Protein AF-A0A938T2D3-F1 (afdb_monomer_lite)

Radius of gyration: 16.87 Å; chains: 1; bounding box: 32×52×34 Å

Structure (mmCIF, N/CA/C/O backbone):
data_AF-A0A938T2D3-F1
#
_entry.id   AF-A0A938T2D3-F1
#
loop_
_atom_site.group_PDB
_atom_site.id
_atom_site.type_symbol
_atom_site.label_atom_id
_atom_site.label_alt_id
_atom_site.label_comp_id
_atom_site.label_asym_id
_atom_site.label_entity_id
_atom_site.label_seq_id
_atom_site.pdbx_PDB_ins_code
_atom_site.Cartn_x
_atom_site.Cartn_y
_atom_site.Cartn_z
_atom_site.occupancy
_atom_site.B_iso_or_equiv
_atom_site.auth_seq_id
_atom_site.auth_comp_id
_atom_site.auth_asym_id
_atom_site.auth_atom_id
_atom_site.pdbx_PDB_model_num
ATOM 1 N N . MET A 1 1 ? -2.917 -37.573 8.500 1.00 40.06 1 MET A N 1
ATOM 2 C CA . MET A 1 1 ? -3.631 -37.085 7.303 1.00 40.06 1 MET A CA 1
ATOM 3 C C . MET A 1 1 ? -2.843 -35.890 6.801 1.00 40.06 1 MET A C 1
ATOM 5 O O . MET A 1 1 ? -2.620 -34.967 7.569 1.00 40.06 1 MET A O 1
ATOM 9 N N . LEU A 1 2 ? -2.252 -36.052 5.623 1.00 45.06 2 LEU A N 1
ATOM 10 C CA . LEU A 1 2 ? -1.092 -35.325 5.109 1.00 45.06 2 LEU A CA 1
ATOM 11 C C . LEU A 1 2 ? -1.393 -33.843 4.848 1.00 45.06 2 LEU A C 1
ATOM 13 O O . LEU A 1 2 ? -2.353 -33.528 4.154 1.00 45.06 2 LEU A O 1
ATOM 17 N N . GLY A 1 3 ? -0.532 -32.966 5.357 1.00 50.25 3 GLY A N 1
ATOM 18 C CA . GLY A 1 3 ? -0.427 -31.563 4.962 1.00 50.25 3 GLY A CA 1
ATOM 19 C C . GLY A 1 3 ? 1.037 -31.264 4.677 1.00 50.25 3 GLY A C 1
ATOM 20 O O . GLY A 1 3 ? 1.701 -30.624 5.481 1.00 50.25 3 GLY A O 1
ATOM 21 N N . VAL A 1 4 ? 1.566 -31.843 3.597 1.00 55.41 4 VAL A N 1
ATOM 22 C CA . VAL A 1 4 ? 2.895 -31.490 3.091 1.00 55.41 4 VAL A CA 1
ATOM 23 C C . VAL A 1 4 ? 2.729 -30.136 2.415 1.00 55.41 4 VAL A C 1
ATOM 25 O O . VAL A 1 4 ? 2.082 -30.044 1.372 1.00 55.41 4 VAL A O 1
ATOM 28 N N . GLU A 1 5 ? 3.238 -29.082 3.045 1.00 59.62 5 GLU A N 1
ATOM 29 C CA . GLU A 1 5 ? 3.427 -27.798 2.381 1.00 59.62 5 GLU A CA 1
ATOM 30 C C . GLU A 1 5 ? 4.405 -28.047 1.229 1.00 59.62 5 GLU A C 1
ATOM 32 O O . GLU A 1 5 ? 5.548 -28.443 1.443 1.00 59.62 5 GLU A O 1
ATOM 37 N N . THR A 1 6 ? 3.930 -27.936 -0.009 1.00 60.62 6 THR A N 1
ATOM 38 C CA . THR A 1 6 ? 4.779 -28.077 -1.191 1.00 60.62 6 THR A CA 1
ATOM 39 C C . THR A 1 6 ? 5.772 -26.922 -1.204 1.00 60.62 6 THR A C 1
ATOM 41 O O . THR A 1 6 ? 5.412 -25.804 -1.577 1.00 60.62 6 THR A O 1
ATOM 44 N N . GLU A 1 7 ? 7.011 -27.178 -0.786 1.00 65.31 7 GLU A N 1
ATOM 45 C CA . GLU A 1 7 ? 8.132 -26.284 -1.052 1.00 65.31 7 GLU A CA 1
ATOM 46 C C . GLU A 1 7 ? 8.276 -26.166 -2.572 1.00 65.31 7 GLU A C 1
ATOM 48 O O . GLU A 1 7 ? 8.518 -27.150 -3.273 1.00 65.31 7 GLU A O 1
ATOM 53 N N . ALA A 1 8 ? 8.060 -24.964 -3.105 1.00 67.75 8 ALA A N 1
ATOM 54 C CA . ALA A 1 8 ? 8.346 -24.681 -4.501 1.00 67.75 8 ALA A CA 1
ATOM 55 C C . ALA A 1 8 ? 9.868 -24.708 -4.680 1.00 67.75 8 ALA A C 1
ATOM 57 O O . ALA A 1 8 ? 10.554 -23.724 -4.404 1.00 67.75 8 ALA A O 1
ATOM 58 N N . ILE A 1 9 ? 10.393 -25.857 -5.103 1.00 74.31 9 ILE A N 1
ATOM 59 C CA . ILE A 1 9 ? 11.797 -26.003 -5.478 1.00 74.31 9 ILE A CA 1
ATOM 60 C C . ILE A 1 9 ? 11.988 -25.210 -6.772 1.00 74.31 9 ILE A C 1
ATOM 62 O O . ILE A 1 9 ? 11.521 -25.596 -7.843 1.00 74.31 9 ILE A O 1
ATOM 66 N N . VAL A 1 10 ? 12.605 -24.039 -6.650 1.00 79.69 10 VAL A N 1
ATOM 67 C CA . VAL A 1 10 ? 12.992 -23.195 -7.780 1.00 79.69 10 VAL A CA 1
ATOM 68 C C . VAL A 1 10 ? 14.417 -23.552 -8.193 1.00 79.69 10 VAL A C 1
ATOM 70 O O . VAL A 1 10 ? 15.376 -23.106 -7.571 1.00 79.69 10 VAL A O 1
ATOM 73 N N . ASP A 1 11 ? 14.556 -24.349 -9.253 1.00 86.81 11 ASP A N 1
ATOM 74 C CA . ASP A 1 11 ? 15.868 -24.789 -9.757 1.00 86.81 11 ASP A CA 1
ATOM 75 C C . ASP A 1 11 ? 16.613 -23.696 -10.546 1.00 86.81 11 ASP A C 1
ATOM 77 O O . ASP A 1 11 ? 17.838 -23.727 -10.664 1.00 86.81 11 ASP A O 1
ATOM 81 N N . VAL A 1 12 ? 15.886 -22.719 -11.107 1.00 89.19 12 VAL A N 1
ATOM 82 C CA . VAL A 1 12 ? 16.447 -21.658 -11.959 1.00 89.19 12 VAL A CA 1
ATOM 83 C C . VAL A 1 12 ? 15.776 -20.316 -11.662 1.00 89.19 12 VAL A C 1
ATOM 85 O O . VAL A 1 12 ? 14.553 -20.196 -11.704 1.00 89.19 12 VAL A O 1
ATOM 88 N N . ALA A 1 13 ? 16.587 -19.281 -11.432 1.00 89.06 13 ALA A N 1
ATOM 89 C CA . ALA A 1 13 ? 16.149 -17.888 -11.356 1.00 89.06 13 ALA A CA 1
ATOM 90 C C . ALA A 1 13 ? 16.544 -17.144 -12.642 1.00 89.06 13 ALA A C 1
ATOM 92 O O . ALA A 1 13 ? 17.651 -17.313 -13.149 1.00 89.06 13 ALA A O 1
ATOM 93 N N . SER A 1 14 ? 15.647 -16.309 -13.172 1.00 90.25 14 SER A N 1
ATOM 94 C CA . SER A 1 14 ? 15.906 -15.503 -14.372 1.00 90.25 14 SER A CA 1
ATOM 95 C C . SER A 1 14 ? 15.638 -14.025 -14.106 1.00 90.25 14 SER A C 1
ATOM 97 O O . SER A 1 14 ? 14.768 -13.681 -13.309 1.00 90.25 14 SER A O 1
ATOM 99 N N . ILE A 1 15 ? 16.394 -13.157 -14.776 1.00 94.31 15 ILE A N 1
ATOM 100 C CA . ILE A 1 15 ? 16.259 -11.701 -14.700 1.00 94.31 15 ILE A CA 1
ATOM 101 C C . ILE A 1 15 ? 16.039 -11.144 -16.105 1.00 94.31 15 ILE A C 1
ATOM 103 O O . ILE A 1 15 ? 16.647 -11.607 -17.072 1.00 94.31 15 ILE A O 1
ATOM 107 N N . LYS A 1 16 ? 15.137 -10.172 -16.227 1.00 94.25 16 LYS A N 1
ATOM 108 C CA . LYS A 1 16 ? 14.802 -9.486 -17.480 1.00 94.25 16 LYS A CA 1
ATOM 109 C C . LYS A 1 16 ? 14.611 -7.999 -17.200 1.00 94.25 16 LYS A C 1
ATOM 111 O O . LYS A 1 16 ? 14.369 -7.612 -16.059 1.00 94.25 16 LYS A O 1
ATOM 116 N N . LEU A 1 17 ? 14.713 -7.179 -18.242 1.00 96.00 17 LEU A N 1
ATOM 117 C CA . LEU A 1 17 ? 14.318 -5.776 -18.158 1.00 96.00 17 LEU A CA 1
ATOM 118 C C . LEU A 1 17 ? 12.799 -5.693 -17.993 1.00 96.00 17 LEU A C 1
ATOM 120 O O . LEU A 1 17 ? 12.067 -6.331 -18.747 1.00 96.00 17 LEU A O 1
ATOM 124 N N . ALA A 1 18 ? 12.355 -4.919 -17.007 1.00 96.06 18 ALA A N 1
ATOM 125 C CA . ALA A 1 18 ? 10.944 -4.639 -16.788 1.00 96.06 18 ALA A CA 1
ATOM 126 C C . ALA A 1 18 ? 10.478 -3.549 -17.759 1.00 96.06 18 ALA A C 1
ATOM 128 O O . ALA A 1 18 ? 11.116 -2.496 -17.858 1.00 96.06 18 ALA A O 1
ATOM 129 N N . SER A 1 19 ? 9.378 -3.794 -18.464 1.00 96.69 19 SER A N 1
ATOM 130 C CA . SER A 1 19 ? 8.714 -2.766 -19.267 1.00 96.69 19 SER A CA 1
ATOM 131 C C . SER A 1 19 ? 7.929 -1.787 -18.374 1.00 96.69 19 SER A C 1
ATOM 133 O O . SER A 1 19 ? 7.586 -2.128 -17.236 1.00 96.69 19 SER A O 1
ATOM 135 N N . PRO A 1 20 ? 7.610 -0.567 -18.849 1.00 96.50 20 PRO A N 1
ATOM 136 C CA . PRO A 1 20 ? 6.709 0.338 -18.131 1.00 96.50 20 PRO A CA 1
ATOM 137 C C . PRO A 1 20 ? 5.356 -0.308 -17.797 1.00 96.50 20 PRO A C 1
ATOM 139 O O . PRO A 1 20 ? 4.779 -0.045 -16.741 1.00 96.50 20 PRO A O 1
ATOM 142 N N . GLU A 1 21 ? 4.848 -1.179 -18.668 1.00 95.69 21 GLU A N 1
ATOM 143 C CA . GLU A 1 21 ? 3.626 -1.953 -18.454 1.00 95.69 21 GLU A CA 1
ATOM 144 C C . GLU A 1 21 ? 3.782 -2.951 -17.299 1.00 95.69 21 GLU A C 1
ATOM 146 O O . GLU A 1 21 ? 2.891 -3.037 -16.450 1.00 95.69 21 GLU A O 1
ATOM 151 N N . ASP A 1 22 ? 4.927 -3.639 -17.211 1.00 95.69 22 ASP A N 1
ATOM 152 C CA . ASP A 1 22 ? 5.225 -4.559 -16.106 1.00 95.69 22 ASP A CA 1
ATOM 153 C C . ASP A 1 22 ? 5.247 -3.816 -14.765 1.00 95.69 22 ASP A C 1
ATOM 155 O O . ASP A 1 22 ? 4.594 -4.244 -13.811 1.00 95.69 22 ASP A O 1
ATOM 159 N N . ILE A 1 23 ? 5.917 -2.660 -14.704 1.00 95.88 23 ILE A N 1
ATOM 160 C CA . ILE A 1 23 ? 6.007 -1.838 -13.485 1.00 95.88 23 ILE A CA 1
ATOM 161 C C . ILE A 1 23 ? 4.612 -1.400 -13.018 1.00 95.88 23 ILE A C 1
ATOM 163 O O . ILE A 1 23 ? 4.303 -1.476 -11.825 1.00 95.88 23 ILE A O 1
ATOM 167 N N . ARG A 1 24 ? 3.739 -0.988 -13.947 1.00 95.00 24 ARG A N 1
ATOM 168 C CA . ARG A 1 24 ? 2.346 -0.636 -13.623 1.00 95.00 24 ARG A CA 1
ATOM 169 C C . ARG A 1 24 ? 1.541 -1.854 -13.168 1.00 95.00 24 ARG A C 1
ATOM 171 O O . ARG A 1 24 ? 0.738 -1.719 -12.251 1.00 95.00 24 ARG A O 1
ATOM 178 N N . SER A 1 25 ? 1.782 -3.033 -13.745 1.00 96.12 25 SER A N 1
ATOM 179 C CA . SER A 1 25 ? 1.085 -4.274 -13.371 1.00 96.12 25 SER A CA 1
ATOM 180 C C . SER A 1 25 ? 1.387 -4.741 -11.942 1.00 96.12 25 SER A C 1
ATOM 182 O O . SER A 1 25 ? 0.518 -5.298 -11.273 1.00 96.12 25 SER A O 1
ATOM 184 N N . TRP A 1 26 ? 2.598 -4.483 -11.446 1.00 95.06 26 TRP A N 1
ATOM 185 C CA . TRP A 1 26 ? 3.009 -4.810 -10.076 1.00 95.06 26 TRP A CA 1
ATOM 186 C C . TRP A 1 26 ? 2.496 -3.815 -9.038 1.00 95.06 26 TRP A C 1
ATOM 188 O O . TRP A 1 26 ? 2.519 -4.079 -7.832 1.00 95.06 26 TRP A O 1
ATOM 198 N N . SER A 1 27 ? 2.093 -2.640 -9.505 1.00 95.88 27 SER A N 1
ATOM 199 C CA . SER A 1 27 ? 1.787 -1.512 -8.657 1.00 95.88 27 SER A CA 1
ATOM 200 C C . SER A 1 27 ? 0.368 -1.566 -8.108 1.00 95.88 27 SER A C 1
ATOM 202 O O . SER A 1 27 ? -0.602 -1.784 -8.827 1.00 95.88 27 SER A O 1
ATOM 204 N N . PHE A 1 28 ? 0.235 -1.258 -6.822 1.00 95.88 28 PHE A N 1
ATOM 205 C CA . PHE A 1 28 ? -1.056 -1.084 -6.153 1.00 95.88 28 PHE A CA 1
ATOM 206 C C . PHE A 1 28 ? -1.542 0.372 -6.183 1.00 95.88 28 PHE A C 1
ATOM 208 O O . PHE A 1 28 ? -2.610 0.693 -5.656 1.00 95.88 28 PHE A O 1
ATOM 215 N N . GLY A 1 29 ? -0.760 1.274 -6.777 1.00 95.62 29 GLY A N 1
ATOM 216 C CA . GLY A 1 29 ? -1.118 2.675 -6.923 1.00 95.62 29 GLY A CA 1
ATOM 217 C C . GLY A 1 29 ? 0.078 3.595 -7.139 1.00 95.62 29 GLY A C 1
ATOM 218 O O . GLY A 1 29 ? 1.232 3.240 -6.904 1.00 95.62 29 GLY A O 1
ATOM 219 N N . GLU A 1 30 ? -0.240 4.803 -7.583 1.00 96.06 30 GLU A N 1
ATOM 220 C CA . GLU A 1 30 ? 0.719 5.862 -7.886 1.00 96.06 30 GLU A CA 1
ATOM 221 C C . GLU A 1 30 ? 1.018 6.713 -6.642 1.00 96.06 30 GLU A C 1
ATOM 223 O O . GLU A 1 30 ? 0.096 7.167 -5.946 1.00 96.06 30 GLU A O 1
ATOM 228 N N . VAL A 1 31 ? 2.300 6.960 -6.377 1.00 96.69 31 VAL A N 1
ATOM 229 C CA . VAL A 1 31 ? 2.751 7.919 -5.361 1.00 96.69 31 VAL A CA 1
ATOM 230 C C . VAL A 1 31 ? 2.929 9.283 -6.021 1.00 96.69 31 VAL A C 1
ATOM 232 O O . VAL A 1 31 ? 3.754 9.437 -6.912 1.00 96.69 31 VAL A O 1
ATOM 235 N N . LYS A 1 32 ? 2.162 10.278 -5.564 1.00 94.69 32 LYS A N 1
ATOM 236 C CA . LYS A 1 32 ? 2.150 11.630 -6.154 1.00 94.69 32 LYS A CA 1
ATOM 237 C C . LYS A 1 32 ? 2.902 12.659 -5.318 1.00 94.69 32 LYS A C 1
ATOM 239 O O . LYS A 1 32 ? 3.357 13.666 -5.845 1.00 94.69 32 LYS A O 1
ATOM 244 N N . ASN A 1 33 ? 2.989 12.429 -4.008 1.00 93.88 33 ASN A N 1
ATOM 245 C CA . ASN A 1 33 ? 3.537 13.387 -3.057 1.00 93.88 33 ASN A CA 1
ATOM 246 C C . ASN A 1 33 ? 4.804 12.820 -2.396 1.00 93.88 33 ASN A C 1
ATOM 248 O O . ASN A 1 33 ? 4.830 11.632 -2.066 1.00 93.88 33 ASN A O 1
ATOM 252 N N . PRO A 1 34 ? 5.816 13.660 -2.109 1.00 95.06 34 PRO A N 1
ATOM 253 C CA . PRO A 1 34 ? 7.013 13.241 -1.376 1.00 95.06 34 PRO A CA 1
ATOM 254 C C . PRO A 1 34 ? 6.766 13.068 0.134 1.00 95.06 34 PRO A C 1
ATOM 256 O O . PRO A 1 34 ? 7.633 12.581 0.856 1.00 95.06 34 PRO A O 1
ATOM 259 N N . GLU A 1 35 ? 5.591 13.472 0.621 1.00 94.88 35 GLU A N 1
ATOM 260 C CA . GLU A 1 35 ? 5.234 13.426 2.036 1.00 94.88 35 GLU A CA 1
ATOM 261 C C . GLU A 1 35 ? 5.252 11.998 2.596 1.00 94.88 35 GLU A C 1
ATOM 263 O O . GLU A 1 35 ? 4.879 11.027 1.930 1.00 94.88 35 GLU A O 1
ATOM 268 N N . THR A 1 36 ? 5.670 11.864 3.853 1.00 94.56 36 THR A N 1
ATOM 269 C CA . THR A 1 36 ? 5.852 10.562 4.508 1.00 94.56 36 THR A CA 1
ATOM 270 C C . THR A 1 36 ? 4.774 10.313 5.558 1.00 94.56 36 THR A C 1
ATOM 272 O O . THR A 1 36 ? 3.799 9.596 5.313 1.00 94.56 36 THR A O 1
ATOM 275 N N . ILE A 1 37 ? 4.944 10.906 6.734 1.00 94.69 37 ILE A N 1
ATOM 276 C CA . ILE A 1 37 ? 4.049 10.786 7.878 1.00 94.69 37 ILE A CA 1
ATOM 277 C C . ILE A 1 37 ? 3.799 12.159 8.486 1.00 94.69 37 ILE A C 1
ATOM 279 O O . ILE A 1 37 ? 4.663 13.034 8.501 1.00 94.69 37 ILE A O 1
ATOM 283 N N . ASN A 1 38 ? 2.616 12.326 9.056 1.00 93.88 38 ASN A N 1
ATOM 284 C CA . ASN A 1 38 ? 2.276 13.521 9.795 1.00 93.88 38 ASN A CA 1
ATOM 285 C C . ASN A 1 38 ? 3.060 13.595 11.114 1.00 93.88 38 ASN A C 1
ATOM 287 O O . ASN A 1 38 ? 2.981 12.678 11.932 1.00 93.88 38 ASN A O 1
ATOM 291 N N . TYR A 1 39 ? 3.724 14.716 11.385 1.00 92.94 39 TYR A N 1
ATOM 292 C CA . TYR A 1 39 ? 4.547 14.872 12.592 1.00 92.94 39 TYR A CA 1
ATOM 293 C C . TYR A 1 39 ? 3.763 14.853 13.917 1.00 92.94 39 TYR A C 1
ATOM 295 O O . TYR A 1 39 ? 4.339 14.539 14.953 1.00 92.94 39 TYR A O 1
ATOM 303 N N . ARG A 1 40 ? 2.463 15.196 13.920 1.00 94.56 40 ARG A N 1
ATOM 304 C CA . ARG A 1 40 ? 1.639 15.194 15.148 1.00 94.56 40 ARG A CA 1
ATOM 305 C C . ARG A 1 40 ? 0.926 13.873 15.363 1.00 94.56 40 ARG A C 1
ATOM 307 O O . ARG A 1 40 ? 0.845 13.382 16.482 1.00 94.56 40 ARG A O 1
ATOM 314 N N . THR A 1 41 ? 0.332 13.341 14.297 1.00 91.44 41 THR A N 1
ATOM 315 C CA . THR A 1 41 ? -0.537 12.160 14.399 1.00 91.44 41 THR A CA 1
ATOM 316 C C . THR A 1 41 ? 0.197 10.853 14.128 1.00 91.44 41 THR A C 1
ATOM 318 O O . THR A 1 41 ? -0.372 9.791 14.377 1.00 91.44 41 THR A O 1
ATOM 321 N N . PHE A 1 42 ? 1.424 10.924 13.599 1.00 91.88 42 PHE A N 1
ATOM 322 C CA . PHE A 1 42 ? 2.214 9.788 13.114 1.00 91.88 42 PHE A CA 1
ATOM 323 C C . PHE A 1 42 ? 1.479 8.932 12.075 1.00 91.88 42 PHE A C 1
ATOM 325 O O . PHE A 1 42 ? 1.841 7.782 11.829 1.00 91.88 42 PHE A O 1
ATOM 332 N N . LYS A 1 43 ? 0.424 9.482 11.460 1.00 91.94 43 LYS A N 1
ATOM 333 C CA . LYS A 1 43 ? -0.329 8.806 10.410 1.00 91.94 43 LYS A CA 1
ATOM 334 C C . LYS A 1 43 ? 0.333 9.043 9.055 1.00 91.94 43 LYS A C 1
ATOM 336 O O . LYS A 1 43 ? 0.752 10.171 8.794 1.00 91.94 43 LYS A O 1
ATOM 341 N N . PRO 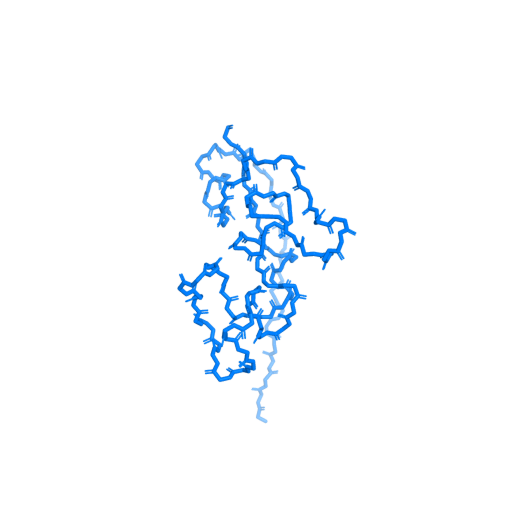A 1 44 ? 0.395 8.024 8.184 1.00 94.69 44 PRO A N 1
ATOM 342 C CA . PRO A 1 44 ? 0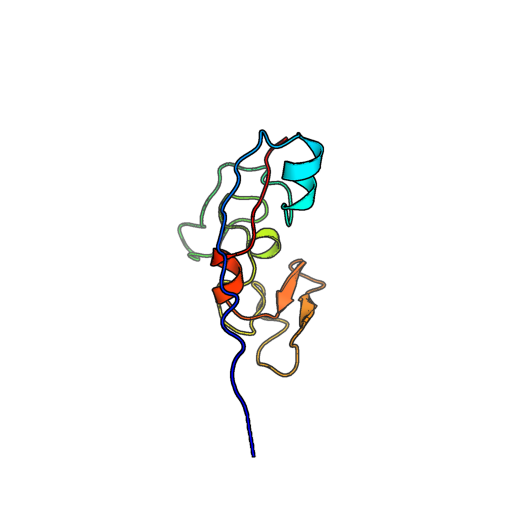.862 8.204 6.818 1.00 94.69 44 PRO A CA 1
ATOM 343 C C . PRO A 1 44 ? -0.003 9.191 6.040 1.00 94.69 44 PRO A C 1
ATOM 345 O O . PRO A 1 44 ? -1.235 9.153 6.122 1.00 94.69 44 PRO A O 1
ATOM 348 N N . GLU A 1 45 ? 0.645 10.041 5.251 1.00 93.75 45 GLU A N 1
ATOM 349 C CA . GLU A 1 45 ? -0.053 11.009 4.408 1.00 93.75 45 GLU A CA 1
ATOM 350 C C . GLU A 1 45 ? -0.677 10.334 3.172 1.00 93.75 45 GLU A C 1
ATOM 352 O O . GLU A 1 45 ? -0.176 9.341 2.624 1.00 93.75 45 GLU A O 1
ATOM 357 N N . LYS A 1 46 ? -1.825 10.852 2.721 1.00 91.50 46 LYS A N 1
ATOM 358 C CA . LYS A 1 46 ? -2.534 10.299 1.555 1.00 91.50 46 LYS A CA 1
ATOM 359 C C . LYS A 1 46 ? -1.776 10.632 0.266 1.00 91.50 46 LYS A C 1
ATOM 361 O O . LYS A 1 46 ? -1.485 11.790 -0.006 1.00 91.50 46 LYS A O 1
ATOM 366 N N . GLY 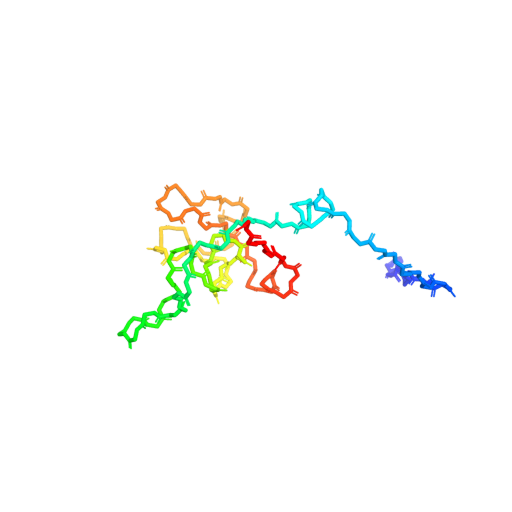A 1 47 ? -1.497 9.611 -0.546 1.00 90.69 47 GLY A N 1
ATOM 367 C CA . GLY A 1 47 ? -0.721 9.752 -1.785 1.00 90.69 47 GLY A CA 1
ATOM 368 C C . GLY A 1 47 ? 0.783 9.957 -1.574 1.00 90.69 47 GLY A C 1
ATOM 369 O O . GLY A 1 47 ? 1.487 10.184 -2.554 1.00 90.69 47 GLY A O 1
ATOM 370 N N . GLY A 1 48 ? 1.248 9.889 -0.323 1.00 94.81 48 GLY A N 1
ATOM 371 C CA . GLY A 1 48 ? 2.659 9.940 0.042 1.00 94.81 48 GLY A C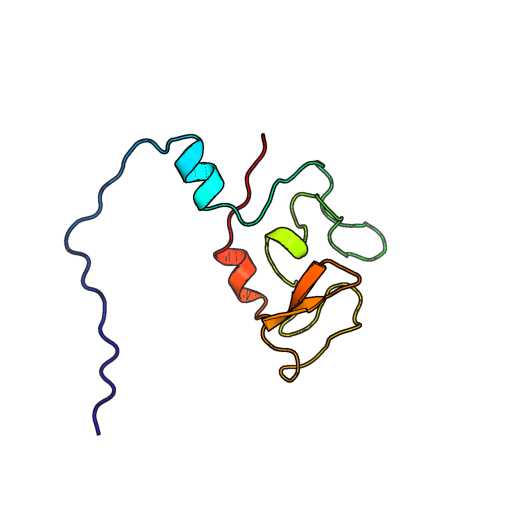A 1
ATOM 372 C C . GLY A 1 48 ? 3.356 8.581 -0.020 1.00 94.81 48 GLY A C 1
ATOM 373 O O . GLY A 1 48 ? 2.730 7.548 -0.287 1.00 94.81 48 GLY A O 1
ATOM 374 N N . LEU A 1 49 ? 4.643 8.574 0.325 1.00 95.19 49 LEU A N 1
ATOM 375 C CA . LEU A 1 49 ? 5.525 7.399 0.270 1.00 95.19 49 LEU A CA 1
ATOM 376 C C . LEU A 1 49 ? 5.078 6.233 1.167 1.00 95.19 49 LEU A C 1
ATOM 378 O O . LEU A 1 49 ? 5.462 5.095 0.928 1.00 95.19 49 LEU A O 1
ATOM 382 N N . PHE A 1 50 ? 4.253 6.490 2.186 1.00 95.69 50 PHE A N 1
ATOM 383 C CA . PHE A 1 50 ? 3.754 5.460 3.108 1.00 95.69 50 PHE A CA 1
ATOM 384 C C . PHE A 1 50 ? 2.237 5.253 3.048 1.00 95.69 50 PHE A C 1
ATOM 386 O O . PHE A 1 50 ? 1.675 4.611 3.945 1.00 95.69 50 PHE A O 1
ATOM 393 N N . CYS A 1 51 ? 1.575 5.767 2.005 1.00 95.56 51 CYS A N 1
ATOM 394 C CA . CYS A 1 51 ? 0.120 5.789 1.896 1.00 95.56 51 CYS A CA 1
ATOM 395 C C . CYS A 1 51 ? -0.520 4.407 2.120 1.00 95.56 51 CYS A C 1
ATOM 397 O O . CYS A 1 51 ? -0.296 3.457 1.370 1.00 95.56 51 CYS A O 1
ATOM 399 N N . GLU A 1 52 ? -1.396 4.313 3.121 1.00 95.69 52 GLU A N 1
ATOM 400 C CA . GLU A 1 52 ? -2.050 3.051 3.498 1.00 95.69 52 GLU A CA 1
ATOM 401 C C . GLU A 1 52 ? -3.002 2.504 2.427 1.00 95.69 52 GLU A C 1
ATOM 403 O O . GLU A 1 52 ? -3.324 1.321 2.432 1.00 95.69 52 GLU A O 1
ATOM 408 N N . ARG A 1 53 ? -3.454 3.346 1.491 1.00 95.12 53 ARG A N 1
ATOM 409 C CA . ARG A 1 53 ? -4.291 2.909 0.366 1.00 95.12 53 ARG A CA 1
ATOM 410 C C . ARG A 1 53 ? -3.502 2.071 -0.642 1.00 95.12 53 ARG A C 1
ATOM 412 O O . ARG A 1 53 ? -4.059 1.140 -1.202 1.00 95.12 53 ARG A O 1
ATOM 419 N N . ILE A 1 54 ? -2.232 2.415 -0.858 1.00 95.88 54 ILE A N 1
ATOM 420 C CA . ILE A 1 54 ? -1.362 1.768 -1.847 1.00 95.88 54 ILE A CA 1
ATOM 421 C C . ILE A 1 54 ? -0.710 0.545 -1.204 1.00 95.88 54 ILE A C 1
ATOM 423 O O . ILE A 1 54 ? -0.906 -0.589 -1.629 1.00 95.88 54 ILE A O 1
ATOM 427 N N . PHE A 1 55 ? 0.001 0.769 -0.101 1.00 96.81 55 PHE A N 1
ATOM 428 C CA . PHE A 1 55 ? 0.805 -0.273 0.532 1.00 96.81 55 PHE A CA 1
ATOM 429 C C . PHE A 1 55 ? 0.002 -1.170 1.483 1.00 96.81 55 PHE A C 1
ATOM 431 O O . PHE A 1 55 ? 0.457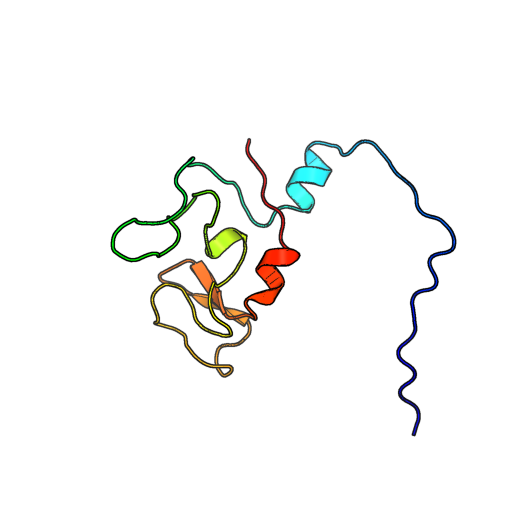 -2.252 1.830 1.00 96.81 55 PHE A O 1
ATOM 438 N N . GLY A 1 56 ? -1.195 -0.758 1.906 1.00 95.50 56 GLY A N 1
ATOM 439 C CA . GLY A 1 56 ? -2.011 -1.479 2.886 1.00 95.50 56 GLY A CA 1
ATOM 440 C C . GLY A 1 56 ? -1.957 -0.875 4.299 1.00 95.50 56 GLY A C 1
ATOM 441 O O . GLY A 1 56 ? -1.220 0.085 4.553 1.00 95.50 56 GLY A O 1
ATOM 442 N N . PRO A 1 57 ? -2.757 -1.409 5.237 1.00 96.50 57 PRO A N 1
ATOM 443 C CA . PRO A 1 57 ? -2.992 -0.795 6.541 1.00 96.50 57 PRO A CA 1
ATOM 444 C C . PRO A 1 57 ? -1.771 -0.883 7.466 1.00 96.50 57 PRO A C 1
ATOM 446 O O . PRO A 1 57 ? -1.031 -1.865 7.443 1.00 96.50 57 PRO A O 1
ATOM 449 N N . SER A 1 58 ? -1.575 0.118 8.329 1.00 94.31 58 SER A N 1
ATOM 450 C CA . SER A 1 58 ? -0.490 0.103 9.332 1.00 94.31 58 SER A CA 1
ATOM 451 C C . SER A 1 58 ? -0.762 -0.855 10.494 1.00 94.31 58 SER A C 1
ATOM 453 O O . SER A 1 58 ? 0.163 -1.256 11.194 1.00 94.31 58 SER A O 1
ATOM 455 N N . LYS A 1 59 ? -2.033 -1.203 10.724 1.00 93.88 59 LYS A N 1
ATOM 456 C CA . LYS A 1 59 ? -2.484 -2.105 11.787 1.00 93.88 59 LYS A CA 1
ATOM 457 C C . LYS A 1 59 ? -3.293 -3.244 11.191 1.00 93.88 59 LYS A C 1
ATOM 459 O O . LYS A 1 59 ? -4.062 -3.039 10.254 1.00 93.88 59 LYS A O 1
ATOM 464 N N . ASP A 1 60 ? -3.156 -4.427 11.772 1.00 95.31 60 ASP A N 1
ATOM 465 C CA . ASP A 1 60 ? -3.886 -5.599 11.305 1.00 95.31 60 ASP A CA 1
ATOM 466 C C . ASP A 1 60 ? -5.396 -5.388 11.428 1.00 95.31 60 ASP A C 1
ATOM 468 O O . ASP A 1 60 ? -5.915 -5.035 12.490 1.00 95.31 60 ASP A O 1
ATOM 472 N N . TRP A 1 61 ? -6.109 -5.635 10.329 1.00 94.25 61 TRP A N 1
ATOM 473 C CA . TRP A 1 61 ? -7.569 -5.575 10.272 1.00 94.25 61 TRP A CA 1
ATOM 474 C C . TRP A 1 61 ? -8.173 -4.218 10.673 1.00 94.25 61 TRP A C 1
ATOM 476 O O . TRP A 1 61 ? -9.317 -4.160 11.136 1.00 94.25 61 TRP A O 1
ATOM 486 N N . GLU A 1 62 ? -7.444 -3.116 10.495 1.00 95.69 62 GLU A N 1
ATOM 487 C CA . GLU A 1 62 ? -7.933 -1.769 10.793 1.00 95.69 62 GLU A CA 1
ATOM 488 C C . GLU A 1 62 ? -7.617 -0.793 9.657 1.00 95.69 62 GLU A C 1
ATOM 490 O O . GLU A 1 62 ? -6.480 -0.651 9.218 1.00 95.69 62 GLU A O 1
ATOM 495 N N . CYS A 1 63 ? -8.644 -0.079 9.190 1.00 94.56 63 CYS A N 1
ATOM 496 C CA . CYS A 1 63 ? -8.464 0.996 8.216 1.00 94.56 63 CYS A CA 1
ATOM 497 C C . CYS A 1 63 ? -7.981 2.300 8.887 1.00 94.56 63 CYS A C 1
ATOM 499 O O . CYS A 1 63 ? -8.286 2.564 10.051 1.00 94.56 63 CYS A O 1
ATOM 501 N N . SER A 1 64 ? -7.332 3.186 8.124 1.00 93.50 64 SER A N 1
ATOM 502 C CA . SER A 1 64 ? -6.727 4.444 8.617 1.00 93.50 64 SER A CA 1
ATOM 503 C C . SER A 1 64 ? -7.662 5.365 9.424 1.00 93.50 64 SER A C 1
ATOM 505 O O . SER A 1 64 ? -7.274 6.009 10.409 1.00 93.50 64 SER A O 1
ATOM 507 N N . CYS A 1 65 ? -8.932 5.446 9.003 1.00 92.88 65 CYS A N 1
ATOM 508 C CA . CYS A 1 65 ? -9.934 6.302 9.644 1.00 92.88 65 CYS A CA 1
ATOM 509 C C . CYS A 1 65 ? -10.619 5.651 10.855 1.00 92.88 65 CYS A C 1
ATOM 511 O O . CYS A 1 65 ? -11.378 6.321 11.551 1.00 92.88 65 CYS A O 1
ATOM 513 N N . GLY A 1 66 ? -10.388 4.357 11.093 1.00 91.94 66 GLY A N 1
ATOM 514 C CA . GLY A 1 66 ? -10.989 3.603 12.188 1.00 91.94 66 GLY A CA 1
ATOM 515 C C . GLY A 1 66 ? -12.459 3.207 11.997 1.00 91.94 66 GLY A C 1
ATOM 516 O O . GLY A 1 66 ? -13.029 2.648 12.930 1.00 91.94 66 GLY A O 1
ATOM 517 N N . LYS A 1 67 ? -13.077 3.457 10.829 1.00 94.62 67 LYS A N 1
ATOM 518 C CA . LYS A 1 67 ? -14.468 3.049 10.532 1.00 94.62 67 LYS A CA 1
ATOM 519 C C . LYS A 1 67 ? -14.629 1.526 10.569 1.00 94.62 67 LYS A C 1
ATOM 521 O O . LYS A 1 67 ? -15.520 1.009 11.234 1.00 94.62 67 LYS A O 1
ATOM 526 N N . TYR A 1 68 ? -13.748 0.819 9.866 1.00 95.44 68 TYR A N 1
ATOM 527 C CA . TYR A 1 68 ? -13.689 -0.639 9.862 1.00 95.44 68 TYR A CA 1
ATOM 528 C C . TYR A 1 68 ? -12.519 -1.105 10.722 1.00 95.44 68 TYR A C 1
ATOM 530 O O . TYR A 1 68 ? -11.377 -0.689 10.501 1.00 95.44 68 TYR A O 1
ATOM 538 N N . LYS A 1 69 ? -12.831 -1.953 11.707 1.00 93.25 69 LYS A N 1
ATOM 539 C CA . LYS A 1 69 ? -11.875 -2.583 12.624 1.00 93.25 69 LYS A CA 1
ATOM 540 C C . LYS A 1 69 ? -12.227 -4.050 12.847 1.00 93.25 69 LYS A C 1
ATOM 542 O O . LYS A 1 69 ? -13.414 -4.399 12.849 1.00 93.25 69 LYS A O 1
ATOM 547 N N . ARG A 1 70 ? -11.216 -4.842 13.211 1.00 91.94 70 ARG A N 1
ATOM 548 C CA . ARG A 1 70 ? -11.293 -6.279 13.525 1.00 91.94 70 ARG A CA 1
ATOM 549 C C . ARG A 1 70 ? -11.522 -7.144 12.283 1.00 91.94 70 ARG A C 1
ATOM 551 O O . ARG A 1 70 ? -11.985 -6.687 11.241 1.00 91.94 70 ARG A O 1
ATOM 558 N N . ILE A 1 71 ? -11.262 -8.439 12.444 1.00 93.81 71 ILE A N 1
ATOM 559 C CA . ILE A 1 71 ? -11.278 -9.440 11.369 1.00 93.81 71 ILE A CA 1
ATOM 560 C C . ILE A 1 71 ? -12.632 -9.600 10.655 1.00 93.81 71 ILE A C 1
ATOM 562 O O . ILE A 1 71 ? -12.673 -10.054 9.517 1.00 93.81 71 ILE A O 1
ATOM 566 N N . LYS A 1 72 ? -13.741 -9.170 11.273 1.00 93.94 72 LYS A N 1
ATOM 567 C CA . LYS A 1 72 ? -15.088 -9.214 10.671 1.00 93.94 72 LYS A CA 1
ATOM 568 C C . LYS A 1 72 ? -15.215 -8.437 9.354 1.00 93.94 72 LYS A C 1
ATOM 570 O O . LYS A 1 72 ? -16.123 -8.710 8.583 1.00 93.94 72 LYS A O 1
ATOM 575 N N . HIS A 1 73 ? -14.339 -7.461 9.116 1.00 93.50 73 HIS A N 1
ATOM 576 C CA . HIS A 1 73 ? -14.331 -6.649 7.897 1.00 93.50 73 HIS A CA 1
ATOM 577 C C . HIS A 1 73 ? -13.181 -7.023 6.954 1.00 93.50 73 HIS A C 1
ATOM 579 O O . HIS A 1 73 ? -12.800 -6.215 6.116 1.00 93.50 73 HIS A O 1
ATOM 585 N N . LYS A 1 74 ? -12.608 -8.225 7.095 1.00 93.25 74 LYS A N 1
ATOM 586 C CA . LYS A 1 74 ? -11.546 -8.744 6.224 1.00 93.25 74 LYS A CA 1
ATOM 587 C C . LYS A 1 74 ? -11.904 -8.573 4.742 1.00 93.25 74 LYS A C 1
ATOM 589 O O . LYS A 1 74 ? -12.969 -9.004 4.313 1.00 93.25 74 LYS A O 1
ATOM 594 N N . GLY A 1 75 ? -11.001 -7.957 3.980 1.00 92.75 75 GLY A N 1
ATOM 595 C CA . GLY A 1 75 ? -11.141 -7.724 2.537 1.00 92.75 75 GLY A CA 1
ATOM 596 C C . GLY A 1 75 ? -12.038 -6.542 2.153 1.00 92.75 75 GLY A C 1
ATOM 597 O O . GLY A 1 75 ? -12.163 -6.232 0.973 1.00 92.75 75 GLY A O 1
ATOM 598 N N . VAL A 1 76 ? -12.654 -5.847 3.116 1.00 95.88 76 VAL A N 1
ATOM 599 C CA . VAL A 1 76 ? -13.472 -4.661 2.827 1.00 95.88 76 VAL A CA 1
ATOM 600 C C . VAL A 1 76 ? -12.567 -3.458 2.566 1.00 95.88 76 VAL A C 1
ATOM 602 O O . VAL A 1 76 ? -11.701 -3.129 3.380 1.00 95.88 76 VAL A O 1
ATOM 605 N N . ILE A 1 77 ? -12.805 -2.756 1.457 1.00 96.06 77 ILE A N 1
ATOM 606 C CA . ILE A 1 77 ? -12.179 -1.464 1.164 1.00 96.06 77 ILE A CA 1
ATOM 607 C C . ILE A 1 77 ? -13.004 -0.360 1.819 1.00 96.06 77 ILE A C 1
ATOM 609 O O . ILE A 1 77 ? -14.215 -0.261 1.626 1.00 96.06 77 ILE A O 1
ATOM 613 N N . CYS A 1 78 ? -12.354 0.485 2.615 1.00 95.56 78 CYS A N 1
ATOM 614 C CA . CYS A 1 78 ? -13.056 1.541 3.323 1.00 95.56 78 CYS A CA 1
ATOM 615 C C . CYS A 1 78 ? -13.541 2.651 2.378 1.00 95.56 78 CYS A C 1
ATOM 617 O O . CYS A 1 78 ? -12.732 3.318 1.749 1.00 95.56 78 CYS A O 1
ATOM 619 N N . ASP A 1 79 ? -14.833 2.964 2.393 1.00 94.75 79 ASP A N 1
ATOM 620 C CA . ASP A 1 79 ? -15.447 4.061 1.628 1.00 94.75 79 ASP A CA 1
ATOM 621 C C . ASP A 1 79 ? -14.896 5.457 1.977 1.00 94.75 79 ASP A C 1
ATOM 623 O O . ASP A 1 79 ? -14.831 6.332 1.121 1.00 94.75 79 ASP A O 1
ATOM 627 N N . ARG A 1 80 ? -14.451 5.680 3.223 1.00 93.06 80 ARG A N 1
ATOM 628 C CA . ARG A 1 80 ? -13.944 6.993 3.667 1.00 93.06 80 ARG A CA 1
ATOM 629 C C . ARG A 1 80 ? -12.453 7.201 3.389 1.00 93.06 80 ARG A C 1
ATOM 631 O O . ARG A 1 80 ? -12.027 8.316 3.093 1.00 93.06 80 ARG A O 1
ATOM 638 N N . CYS A 1 81 ? -11.630 6.169 3.579 1.00 92.88 81 CYS A N 1
ATOM 639 C CA . CYS A 1 81 ? -10.170 6.298 3.461 1.00 92.88 81 CYS A CA 1
ATOM 640 C C . CYS A 1 81 ? -9.551 5.500 2.311 1.00 92.88 81 CYS A C 1
ATOM 642 O O . CYS A 1 81 ? -8.376 5.701 2.025 1.00 92.88 81 CYS A O 1
ATOM 644 N N . GLY A 1 82 ? -10.313 4.629 1.650 1.00 93.75 82 GLY A N 1
ATOM 645 C CA . GLY A 1 82 ? -9.841 3.767 0.565 1.00 93.75 82 GLY A CA 1
ATOM 646 C C . GLY A 1 82 ? -8.912 2.638 1.013 1.00 93.75 82 GLY A C 1
ATOM 647 O O . GLY A 1 82 ? -8.423 1.903 0.171 1.00 93.75 82 GLY A O 1
ATOM 648 N N . VAL A 1 83 ? -8.639 2.501 2.316 1.00 96.00 83 VAL A N 1
ATOM 649 C CA . VAL A 1 83 ? -7.739 1.465 2.838 1.00 96.00 83 VAL A CA 1
ATOM 650 C C . VAL A 1 83 ? -8.479 0.140 2.930 1.00 96.00 83 VAL A C 1
ATOM 652 O O . VAL A 1 83 ? -9.564 0.064 3.514 1.00 96.00 83 VAL A O 1
ATOM 655 N N . GLU A 1 84 ? -7.868 -0.892 2.367 1.00 96.12 84 GLU A N 1
ATOM 656 C CA . GLU A 1 84 ? -8.315 -2.272 2.474 1.00 96.12 84 GLU A CA 1
ATOM 657 C C . GLU A 1 84 ? -8.016 -2.841 3.864 1.00 96.12 84 GLU A C 1
ATOM 659 O O . GLU A 1 84 ? -6.916 -2.701 4.404 1.00 96.12 84 GLU A O 1
ATOM 664 N N . VAL A 1 85 ? -9.004 -3.506 4.451 1.00 96.81 85 VAL A N 1
ATOM 665 C CA . VAL A 1 85 ? -8.882 -4.145 5.759 1.00 96.81 85 VAL A CA 1
ATOM 666 C C . VAL A 1 85 ? -8.237 -5.523 5.594 1.00 96.81 85 VAL A C 1
ATOM 668 O O . VAL A 1 85 ? -8.904 -6.529 5.346 1.00 96.81 85 VAL A O 1
ATOM 671 N N . THR A 1 86 ? -6.918 -5.561 5.748 1.00 96.38 86 THR A N 1
ATOM 672 C CA . THR A 1 86 ? -6.087 -6.767 5.634 1.00 96.38 86 THR A CA 1
ATOM 673 C C . THR A 1 86 ? -4.993 -6.787 6.711 1.00 96.38 86 THR A C 1
ATOM 675 O O . THR A 1 86 ? -4.997 -5.961 7.627 1.00 96.38 86 THR A O 1
ATOM 678 N N . LEU A 1 87 ? -4.085 -7.759 6.657 1.00 96.38 87 LEU A N 1
ATOM 679 C CA . LEU A 1 87 ? -2.909 -7.819 7.525 1.00 96.38 87 LEU A CA 1
ATOM 680 C C . LEU A 1 87 ? -1.914 -6.723 7.139 1.00 96.38 87 LEU A C 1
ATOM 682 O O . LEU A 1 87 ? -1.658 -6.504 5.959 1.00 96.38 87 LEU A O 1
ATOM 686 N N . SER A 1 88 ? -1.271 -6.103 8.122 1.00 95.31 88 SER A N 1
ATOM 687 C CA . SER A 1 88 ? -0.205 -5.117 7.899 1.00 95.31 88 SER A CA 1
ATOM 688 C C . SER A 1 88 ? 1.003 -5.701 7.155 1.00 95.31 88 SER A C 1
ATOM 690 O O . SER A 1 88 ? 1.745 -4.967 6.500 1.00 95.31 88 SER A O 1
ATOM 692 N N . ARG A 1 89 ? 1.172 -7.033 7.179 1.00 95.75 89 ARG A N 1
ATOM 693 C CA . ARG A 1 89 ? 2.235 -7.756 6.462 1.00 95.75 89 ARG A CA 1
ATOM 694 C C . ARG A 1 89 ? 2.256 -7.467 4.960 1.00 95.75 89 ARG A C 1
ATOM 696 O O . ARG A 1 89 ? 3.343 -7.406 4.394 1.00 95.75 89 ARG A O 1
ATOM 703 N N . VAL A 1 90 ? 1.098 -7.211 4.338 1.00 96.44 90 VAL A N 1
ATOM 704 C CA . VAL A 1 90 ? 1.017 -6.927 2.891 1.00 96.44 90 VAL A CA 1
ATOM 705 C C . VAL A 1 90 ? 1.852 -5.707 2.481 1.00 96.44 90 VAL A C 1
ATOM 707 O O . VAL A 1 90 ? 2.278 -5.626 1.334 1.00 96.44 90 VAL A O 1
ATOM 710 N N . ARG A 1 91 ? 2.169 -4.796 3.417 1.00 95.88 91 ARG A N 1
ATOM 711 C CA . ARG A 1 91 ? 3.046 -3.633 3.179 1.00 95.88 91 ARG A CA 1
ATOM 712 C C . ARG A 1 91 ? 4.468 -4.006 2.756 1.00 95.88 91 ARG A C 1
ATOM 714 O O . ARG A 1 91 ? 5.190 -3.144 2.275 1.00 95.88 91 ARG A O 1
ATOM 721 N N . ARG A 1 92 ? 4.882 -5.258 2.969 1.00 95.56 92 ARG A N 1
ATOM 722 C CA . ARG A 1 92 ? 6.189 -5.789 2.547 1.00 95.56 92 ARG A CA 1
ATOM 723 C C . ARG A 1 92 ? 6.158 -6.420 1.153 1.00 95.56 92 ARG A C 1
ATOM 725 O O . ARG A 1 92 ? 7.214 -6.706 0.610 1.00 95.56 92 ARG A O 1
ATOM 732 N N . GLU A 1 93 ? 4.965 -6.655 0.613 1.00 95.38 93 GLU A N 1
ATOM 733 C CA . GLU A 1 93 ? 4.740 -7.375 -0.646 1.00 95.38 93 GLU A CA 1
ATOM 734 C C . GLU A 1 93 ? 4.187 -6.445 -1.743 1.00 95.38 93 GLU A C 1
ATOM 736 O O . GLU A 1 93 ? 4.439 -6.660 -2.925 1.00 95.38 93 GLU A O 1
ATOM 741 N N . ARG A 1 94 ? 3.446 -5.390 -1.370 1.00 96.50 94 ARG A N 1
ATOM 742 C CA . ARG A 1 94 ? 2.837 -4.442 -2.315 1.00 96.50 94 ARG A CA 1
ATOM 743 C C . ARG A 1 94 ? 3.838 -3.405 -2.813 1.00 96.50 94 ARG A C 1
ATOM 745 O O . ARG A 1 94 ? 4.413 -2.665 -2.017 1.00 96.50 94 ARG A O 1
ATOM 752 N N . MET A 1 95 ? 3.970 -3.305 -4.132 1.00 96.56 95 MET A N 1
ATOM 753 C CA . MET A 1 95 ? 4.771 -2.280 -4.801 1.00 96.56 95 MET A CA 1
ATOM 754 C C . MET A 1 95 ? 3.919 -1.069 -5.204 1.00 96.56 95 MET A C 1
ATOM 756 O O . MET A 1 95 ? 2.693 -1.144 -5.306 1.00 96.56 95 MET A O 1
ATOM 760 N N . ALA A 1 96 ? 4.586 0.058 -5.436 1.00 96.44 96 ALA A N 1
ATOM 761 C CA . ALA A 1 96 ? 4.000 1.290 -5.951 1.00 96.44 96 ALA A CA 1
ATOM 762 C C . ALA A 1 96 ? 4.811 1.787 -7.154 1.00 96.44 96 ALA A C 1
ATOM 764 O O . ALA A 1 96 ? 5.926 1.322 -7.377 1.00 96.44 96 ALA A O 1
ATOM 765 N N . HIS A 1 97 ? 4.252 2.720 -7.922 1.00 95.94 97 HIS A N 1
ATOM 766 C CA . HIS A 1 97 ? 4.958 3.374 -9.027 1.00 95.94 97 HIS A CA 1
ATOM 767 C C . HIS A 1 97 ? 4.847 4.898 -8.922 1.00 95.94 97 HIS A C 1
ATOM 769 O O . HIS A 1 97 ? 4.021 5.422 -8.168 1.00 95.94 97 HIS A O 1
ATOM 775 N N . ILE A 1 98 ? 5.702 5.587 -9.669 1.00 95.75 98 ILE A N 1
ATOM 776 C CA . ILE A 1 98 ? 5.657 7.029 -9.913 1.00 95.75 98 ILE A CA 1
ATOM 777 C C . ILE A 1 98 ? 5.656 7.175 -11.433 1.00 95.75 98 ILE A C 1
ATOM 779 O O . ILE A 1 98 ? 6.415 6.467 -12.097 1.00 95.75 98 ILE A O 1
ATOM 783 N N . GLU A 1 99 ? 4.781 8.031 -11.951 1.00 93.44 99 GLU A N 1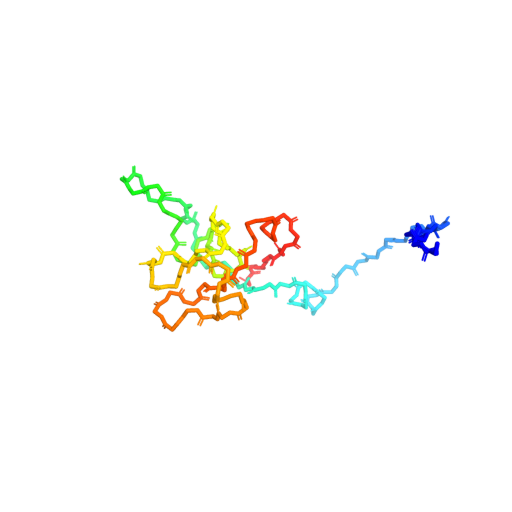
ATOM 784 C CA . GLU A 1 99 ? 4.722 8.371 -13.377 1.00 93.44 99 GLU A CA 1
ATOM 785 C C . GLU A 1 99 ? 5.591 9.599 -13.683 1.00 93.44 99 GLU A C 1
ATOM 787 O O . GLU A 1 99 ? 5.642 10.516 -12.828 1.00 93.44 99 GLU A O 1
#

Foldseek 3Di:
DDDPPPDPPDPDDDDDDADPVNQVVLWQEAQDDCFAADPPPRHGDDSHPQHCLTLADCAAQADRVRPTHDPVQAQPQDPPRRHGRHHNVSSVRHDHDHD

Secondary structure (DSSP, 8-state):
----------------PPPHHHHHHHEEEE------B-TTT-PBPTTSTT-HHHH--SBTTB-TTSSSBSGGGTTPBPTTT--B-S-GGGGGT-EEE--

pLDDT: mean 91.05, std 11.28, range [40.06, 96.81]

Sequence (99 aa):
MLGVETEAIVDVASIKLASPEDIRSWSFGEVKNPETINYRTFKPEKGGLFCERIFGPSKDWECSCGKYKRIKHKGVICDRCGVEVTLSRVRRERMAHIE